Protein AF-A0A0B7MV41-F1 (afdb_monomer_lite)

Sequence (138 aa):
MLQPSTLSTLRAAVAHLHEHSKDSGRLYFQVVTPKETRGKRRITKPFTVHPHSEDFESCPVQCFKALRDHPALRLRPANSNLFVKSNNVSQPLSSSTVSSWLHLHFIPLCTNESRVSIRSLALDLGISPQANIVALGN

Foldseek 3Di:
DDDPVQLLQFFLLQWDWADDPPALTKIKGFTFDPPDDDPNHTDTDIDIQHFDPPDLPPTVSNVLVCQCPDPVNVPDDRCFRSDDPDPDRNDGDDPVVVVCCCVVPPVVVQDPDPPDDPVNSVVVVDPPPPPDPPPPDD

pLDDT: mean 70.5, std 14.28, range [25.47, 85.81]

Radius of gyration: 16.7 Å; chains: 1; bounding box: 47×44×37 Å

Organism: NCBI:txid35722

Secondary structure (DSSP, 8-state):
---HHHHTT-BGGGEEEE--TTS--EEEEEEEEEEEEETTEEEEEEEEEPPPSS-SSS-HHHHHHHHHH-HHHHTS-TTSBSSS--S-TTSPPPHHHHHHHIIIIIHHHH-S-TT--HHHHHHHTT--TTS-------

Structure (mmCIF, N/CA/C/O backbone):
data_AF-A0A0B7MV41-F1
#
_entry.id   AF-A0A0B7MV41-F1
#
loop_
_atom_site.group_PDB
_atom_site.id
_atom_site.type_symbol
_atom_site.label_atom_id
_atom_site.label_alt_id
_atom_site.label_comp_id
_atom_site.label_asym_id
_atom_site.label_entity_id
_atom_site.label_seq_id
_atom_site.pdbx_PDB_ins_code
_atom_site.Cartn_x
_atom_site.Cartn_y
_atom_site.Cartn_z
_atom_site.occupancy
_atom_site.B_iso_or_equiv
_atom_site.auth_seq_id
_atom_site.auth_comp_id
_atom_site.auth_asym_id
_atom_site.auth_atom_id
_atom_site.pdbx_PDB_model_num
ATOM 1 N N . MET A 1 1 ? -7.272 12.220 -2.799 1.00 58.78 1 MET A N 1
ATOM 2 C CA . MET A 1 1 ? -6.126 11.462 -2.239 1.00 58.78 1 MET A CA 1
ATOM 3 C C . MET A 1 1 ? -6.419 11.042 -0.803 1.00 58.78 1 MET A C 1
ATOM 5 O O . MET A 1 1 ? -7.024 11.822 -0.077 1.00 58.78 1 MET A O 1
ATOM 9 N N . LEU A 1 2 ? -5.999 9.838 -0.393 1.00 61.03 2 LEU A N 1
ATOM 10 C CA . LEU A 1 2 ? -6.038 9.400 1.012 1.00 61.03 2 LEU A CA 1
ATOM 11 C C . LEU A 1 2 ? -4.945 10.111 1.827 1.00 61.03 2 LEU A C 1
ATOM 13 O O . LEU A 1 2 ? -3.861 10.371 1.310 1.00 61.03 2 LEU A O 1
ATOM 17 N N . GLN A 1 3 ? -5.210 10.410 3.102 1.00 65.94 3 GLN A N 1
ATOM 18 C CA . GLN A 1 3 ? -4.191 10.988 3.983 1.00 65.94 3 GLN A CA 1
ATOM 19 C C . GLN A 1 3 ? -3.132 9.933 4.365 1.00 65.94 3 GLN A C 1
ATOM 21 O O . GLN A 1 3 ? -3.489 8.769 4.564 1.00 65.94 3 GLN A O 1
ATOM 26 N N . PRO A 1 4 ? -1.854 10.313 4.566 1.00 63.66 4 PRO A N 1
ATOM 27 C CA . PRO A 1 4 ? -0.801 9.378 4.980 1.00 63.66 4 PRO A CA 1
ATOM 28 C C . PRO A 1 4 ? -1.125 8.602 6.266 1.00 63.66 4 PRO A C 1
ATOM 30 O O . PRO A 1 4 ? -0.871 7.405 6.356 1.00 63.66 4 PRO A O 1
ATOM 33 N N . SER A 1 5 ? -1.772 9.259 7.234 1.00 64.31 5 SER A N 1
ATOM 34 C CA . SER A 1 5 ? -2.251 8.640 8.480 1.00 64.31 5 SER A CA 1
ATOM 35 C C . SER A 1 5 ? -3.319 7.567 8.261 1.00 64.31 5 SER A C 1
ATOM 37 O O . SER A 1 5 ? -3.525 6.714 9.115 1.00 64.31 5 SER A O 1
ATOM 39 N N . THR A 1 6 ? -4.021 7.618 7.131 1.00 68.75 6 THR A N 1
ATOM 40 C CA . THR A 1 6 ? -5.012 6.613 6.746 1.00 68.75 6 THR A CA 1
ATOM 41 C C . THR A 1 6 ? -4.330 5.418 6.086 1.00 68.75 6 THR A C 1
ATOM 43 O O . THR A 1 6 ? -4.667 4.277 6.399 1.00 68.75 6 THR A O 1
ATOM 46 N N . LEU A 1 7 ? -3.316 5.665 5.245 1.00 69.06 7 LEU A N 1
ATOM 47 C CA . LEU A 1 7 ? -2.537 4.615 4.579 1.00 69.06 7 LEU A CA 1
ATOM 48 C C . LEU A 1 7 ? -1.845 3.674 5.572 1.00 69.06 7 LEU A C 1
ATOM 50 O O . LEU A 1 7 ? -1.874 2.462 5.373 1.00 69.06 7 LEU A O 1
ATOM 54 N N . SER A 1 8 ? -1.292 4.204 6.670 1.00 66.12 8 SER A N 1
ATOM 55 C CA . SER A 1 8 ? -0.621 3.385 7.694 1.00 66.12 8 SER A CA 1
ATOM 56 C C . SER A 1 8 ? -1.558 2.424 8.434 1.00 66.12 8 SER A C 1
ATOM 58 O O . SER A 1 8 ? -1.092 1.477 9.062 1.00 66.12 8 SER A O 1
ATOM 60 N N . THR A 1 9 ? -2.871 2.645 8.348 1.00 67.62 9 THR A N 1
ATOM 61 C CA . THR A 1 9 ? -3.895 1.828 9.018 1.00 67.62 9 THR A CA 1
ATOM 62 C C . THR A 1 9 ? -4.595 0.836 8.093 1.00 67.62 9 THR A C 1
ATOM 64 O O . THR A 1 9 ? -5.451 0.074 8.549 1.00 67.62 9 THR A O 1
ATOM 67 N N . LEU A 1 10 ? -4.253 0.827 6.799 1.00 72.81 10 LEU A N 1
ATOM 68 C CA . LEU A 1 10 ? -4.841 -0.103 5.841 1.00 72.81 10 LEU A CA 1
ATOM 69 C C . LEU A 1 10 ? -4.354 -1.529 6.104 1.00 72.81 10 LEU A C 1
ATOM 71 O O . LEU A 1 10 ? -3.159 -1.833 6.076 1.00 72.81 10 LEU A O 1
ATOM 75 N N . ARG A 1 11 ? -5.319 -2.420 6.328 1.00 73.06 11 ARG A N 1
ATOM 76 C CA . ARG A 1 11 ? -5.091 -3.858 6.481 1.00 73.06 11 ARG A CA 1
ATOM 77 C C . ARG A 1 11 ? -5.169 -4.561 5.133 1.00 73.06 11 ARG A C 1
ATOM 79 O O . ARG A 1 11 ? -5.894 -4.121 4.245 1.00 73.06 11 ARG A O 1
ATOM 86 N N . ALA A 1 12 ? -4.482 -5.688 5.000 1.00 67.31 12 ALA A N 1
ATOM 87 C CA . ALA A 1 12 ? -4.547 -6.500 3.791 1.00 67.31 12 ALA A CA 1
ATOM 88 C C . ALA A 1 12 ? -5.989 -6.943 3.485 1.00 67.31 12 ALA A C 1
ATOM 90 O O . ALA A 1 12 ? -6.438 -6.836 2.350 1.00 67.31 12 ALA A O 1
ATOM 91 N N . ALA A 1 13 ? -6.755 -7.318 4.516 1.00 70.44 13 ALA A N 1
ATOM 92 C CA . ALA A 1 13 ? -8.151 -7.738 4.387 1.00 70.44 13 ALA A CA 1
ATOM 93 C C . ALA A 1 13 ? -9.109 -6.692 3.790 1.00 70.44 13 ALA A C 1
ATOM 95 O O . ALA A 1 13 ? -10.192 -7.074 3.361 1.00 70.44 13 ALA A O 1
ATOM 96 N N . VAL A 1 14 ? -8.759 -5.398 3.787 1.00 73.56 14 VAL A N 1
ATOM 97 C CA . VAL A 1 14 ? -9.633 -4.348 3.227 1.00 73.56 14 VAL A CA 1
ATOM 98 C C . VAL A 1 14 ? -9.297 -3.990 1.780 1.00 73.56 14 VAL A C 1
ATOM 100 O O . VAL A 1 14 ? -9.948 -3.115 1.208 1.00 73.56 14 VAL A O 1
ATOM 103 N N . ALA A 1 15 ? -8.276 -4.629 1.203 1.00 75.56 15 ALA A N 1
ATOM 104 C CA . ALA A 1 15 ? -7.886 -4.476 -0.188 1.00 75.56 15 ALA A CA 1
ATOM 105 C C . ALA A 1 15 ? -8.397 -5.670 -1.002 1.00 75.56 15 ALA A C 1
ATOM 107 O O . ALA A 1 15 ? -8.018 -6.816 -0.767 1.00 75.56 15 ALA A O 1
ATOM 108 N N . HIS A 1 16 ? -9.251 -5.390 -1.977 1.00 80.50 16 HIS A N 1
ATOM 109 C CA . HIS A 1 16 ? -9.857 -6.381 -2.851 1.00 80.50 16 HIS A CA 1
ATOM 110 C C . HIS A 1 16 ? -9.452 -6.087 -4.284 1.00 80.50 16 HIS A C 1
ATOM 112 O O . HIS A 1 16 ? -9.623 -4.971 -4.772 1.00 80.50 16 HIS A O 1
ATOM 118 N N . LEU A 1 17 ? -8.922 -7.090 -4.970 1.00 79.75 17 LEU A N 1
ATOM 119 C CA . LEU A 1 17 ? -8.643 -6.981 -6.389 1.00 79.75 17 LEU A CA 1
ATOM 120 C C . LEU A 1 17 ? -9.816 -7.576 -7.165 1.00 79.75 17 LEU A C 1
ATOM 122 O O . LEU A 1 17 ? -10.138 -8.750 -7.001 1.00 79.75 17 LEU A O 1
ATOM 126 N N . HIS A 1 18 ? -10.450 -6.764 -8.002 1.00 78.19 18 HIS A N 1
ATOM 127 C CA . HIS A 1 18 ? -11.439 -7.233 -8.964 1.00 78.19 18 HIS A CA 1
ATOM 128 C C . HIS A 1 18 ? -10.736 -7.459 -10.299 1.00 78.19 18 HIS A C 1
ATOM 130 O O . HIS A 1 18 ? -10.435 -6.508 -11.024 1.00 78.19 18 HIS A O 1
ATOM 136 N N . GLU A 1 19 ? -10.444 -8.720 -10.600 1.00 68.19 19 GLU A N 1
ATOM 137 C CA . GLU A 1 19 ? -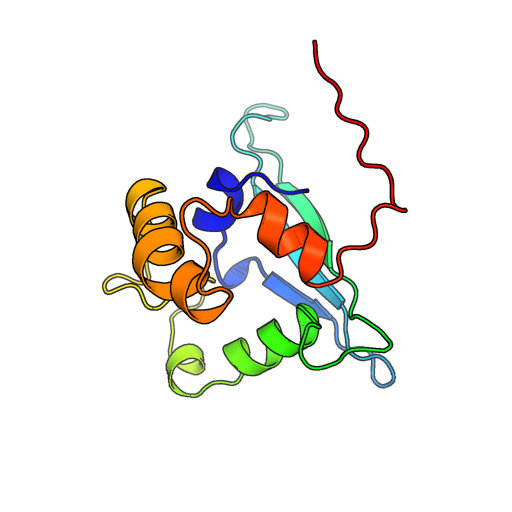9.910 -9.142 -11.892 1.00 68.19 19 GLU A CA 1
ATOM 138 C C . GLU A 1 19 ? -11.091 -9.402 -12.836 1.00 68.19 19 GLU A C 1
ATOM 140 O O . GLU A 1 19 ? -11.922 -10.273 -12.586 1.00 68.19 19 GLU A O 1
ATOM 145 N N . HIS A 1 20 ? -11.193 -8.622 -13.911 1.00 60.91 20 HIS A N 1
ATOM 146 C CA . HIS A 1 20 ? -12.054 -8.964 -15.040 1.00 60.91 20 HIS A CA 1
ATOM 147 C C . HIS A 1 20 ? -11.167 -9.636 -16.085 1.00 60.91 20 HIS A C 1
ATOM 149 O O . HIS A 1 20 ? -10.071 -9.151 -16.342 1.00 60.91 20 HIS A O 1
ATOM 155 N N . SER A 1 21 ? -11.628 -10.722 -16.706 1.00 50.25 21 SER A N 1
ATOM 156 C CA . SER A 1 21 ? -10.837 -11.616 -17.575 1.00 50.25 21 SER A CA 1
ATOM 157 C C . SER A 1 21 ? -10.144 -10.975 -18.795 1.00 50.25 21 SER A C 1
ATOM 159 O O . SER A 1 21 ? -9.458 -11.678 -19.531 1.00 50.25 21 SER A 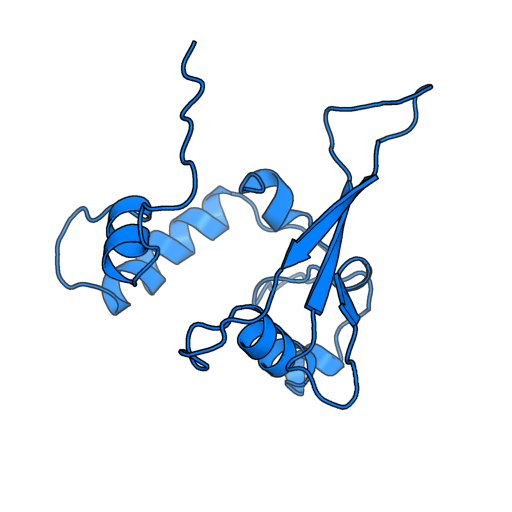O 1
ATOM 161 N N . LYS A 1 22 ? -10.302 -9.664 -19.023 1.00 52.72 22 LYS A N 1
ATOM 162 C CA . LYS A 1 22 ? -9.647 -8.896 -20.095 1.00 52.72 22 LYS A CA 1
ATOM 163 C C . LYS A 1 22 ? -8.991 -7.585 -19.644 1.00 52.72 22 LYS A C 1
ATOM 165 O O . LYS A 1 22 ? -8.331 -6.955 -20.458 1.00 52.72 22 LYS A O 1
ATOM 170 N N . ASP A 1 23 ? -9.143 -7.191 -18.381 1.00 58.84 23 ASP A N 1
ATOM 171 C CA . ASP A 1 23 ? -8.568 -5.955 -17.846 1.00 58.84 23 ASP A CA 1
ATOM 172 C C . ASP A 1 23 ? -7.485 -6.289 -16.823 1.00 58.84 23 ASP A C 1
ATOM 174 O O . ASP A 1 23 ? -7.587 -7.255 -16.066 1.00 58.84 23 ASP A O 1
ATOM 178 N N . SER A 1 24 ? -6.479 -5.423 -16.713 1.00 65.12 24 SER A N 1
ATOM 179 C CA . SER A 1 24 ? -5.420 -5.474 -15.695 1.00 65.12 24 SER A CA 1
ATOM 180 C C . SER A 1 24 ? -5.937 -5.407 -14.242 1.00 65.12 24 SER A C 1
ATOM 182 O O . SER A 1 24 ? -5.141 -5.482 -13.306 1.00 65.12 24 SER A O 1
ATOM 184 N N . GLY A 1 25 ? -7.256 -5.404 -14.034 1.00 79.06 25 GLY A N 1
ATOM 185 C CA . GLY A 1 25 ? -7.944 -5.475 -12.752 1.00 79.06 25 GLY A CA 1
ATOM 186 C C . GLY A 1 25 ? -8.032 -4.113 -12.077 1.00 79.06 25 GLY A C 1
ATOM 187 O O . GLY A 1 25 ? -7.252 -3.212 -12.365 1.00 79.06 25 GLY A O 1
ATOM 188 N N . ARG A 1 26 ? -8.996 -3.939 -11.172 1.00 84.62 26 ARG A N 1
ATOM 189 C CA . ARG A 1 26 ? -9.113 -2.729 -10.341 1.00 84.62 26 ARG A CA 1
ATOM 190 C C . ARG A 1 26 ? -8.864 -3.084 -8.889 1.00 84.62 26 ARG A C 1
ATOM 192 O O . ARG A 1 26 ? -9.351 -4.110 -8.413 1.00 84.62 26 ARG A O 1
ATOM 199 N N . LEU A 1 27 ? -8.129 -2.229 -8.188 1.00 85.38 27 LEU A N 1
ATOM 200 C CA . LEU A 1 27 ? -7.866 -2.405 -6.768 1.00 85.38 27 LEU A CA 1
ATOM 201 C C . LEU A 1 27 ? -8.843 -1.555 -5.960 1.00 85.38 27 LEU A C 1
ATOM 203 O O . LEU A 1 27 ? -8.920 -0.341 -6.130 1.00 85.38 27 LEU A O 1
ATOM 207 N N . TYR A 1 28 ? -9.597 -2.203 -5.087 1.00 85.31 28 TYR A N 1
ATOM 208 C CA . TYR A 1 28 ? -10.626 -1.589 -4.269 1.00 85.31 28 TYR A CA 1
ATOM 209 C C . TYR A 1 28 ? -10.230 -1.631 -2.799 1.00 85.31 28 TYR A C 1
ATOM 211 O O . TYR A 1 28 ? -9.883 -2.682 -2.269 1.00 85.31 28 TYR A O 1
ATOM 219 N N . PHE A 1 29 ? -10.324 -0.492 -2.126 1.00 82.62 29 PHE A N 1
ATOM 220 C CA . PHE A 1 29 ? -10.046 -0.353 -0.707 1.00 82.62 29 PHE A CA 1
ATOM 221 C C . PHE A 1 29 ? -11.305 0.042 0.049 1.00 82.62 29 PHE A C 1
ATOM 223 O O . PHE A 1 29 ? -11.970 1.018 -0.300 1.00 82.62 29 PHE A O 1
ATOM 230 N N . GLN A 1 30 ? -11.589 -0.665 1.139 1.00 81.75 30 GLN A N 1
ATOM 231 C CA . GLN A 1 30 ? -12.575 -0.243 2.128 1.00 81.75 30 GLN A CA 1
ATOM 232 C C . GLN A 1 30 ? -11.876 0.502 3.263 1.00 81.75 30 GLN A C 1
ATOM 234 O O . GLN A 1 30 ? -11.277 -0.092 4.159 1.00 81.75 30 GLN A O 1
ATOM 239 N N . VAL A 1 31 ? -11.931 1.831 3.220 1.00 78.00 31 VAL A N 1
ATOM 240 C CA . VAL A 1 31 ? -11.179 2.676 4.144 1.00 78.00 31 VAL A CA 1
ATOM 241 C C . VAL A 1 31 ? -12.093 3.194 5.241 1.00 78.00 31 VAL A C 1
ATOM 243 O O . VAL A 1 31 ? -13.051 3.921 4.984 1.00 78.00 31 VAL A O 1
ATOM 246 N N . VAL A 1 32 ? -11.784 2.857 6.490 1.00 75.88 32 VAL A N 1
ATOM 247 C CA . VAL A 1 32 ? -12.493 3.417 7.643 1.00 75.88 32 VAL A CA 1
ATOM 248 C C . VAL A 1 32 ? -12.031 4.856 7.845 1.00 75.88 32 VAL A C 1
ATOM 250 O O . VAL A 1 32 ? -10.870 5.092 8.169 1.00 75.88 32 VAL A O 1
ATOM 253 N N . THR A 1 33 ? -12.931 5.825 7.689 1.00 71.12 33 THR A N 1
ATOM 254 C CA . THR A 1 33 ? -12.629 7.237 7.945 1.00 71.12 33 THR A CA 1
ATOM 255 C C . THR A 1 33 ? -12.701 7.504 9.449 1.00 71.12 33 THR A C 1
ATOM 257 O O . THR A 1 33 ? -13.799 7.464 10.009 1.00 71.12 33 THR A O 1
ATOM 260 N N . PRO A 1 34 ? -11.578 7.789 10.139 1.00 63.78 34 PRO A N 1
ATOM 261 C CA . PRO A 1 34 ? -11.569 7.835 11.604 1.00 63.78 34 PRO A CA 1
ATOM 262 C C . PRO A 1 34 ? -12.424 8.962 12.188 1.00 63.78 34 PRO A C 1
ATOM 264 O O . PRO A 1 34 ? -12.951 8.822 13.288 1.00 63.78 34 PRO A O 1
ATOM 267 N N . LYS A 1 35 ? -12.540 10.078 11.459 1.00 69.50 35 LYS A N 1
ATOM 268 C CA . LYS A 1 35 ? -13.182 11.315 11.927 1.00 69.50 35 LYS A CA 1
ATOM 269 C C . LYS A 1 35 ? -14.652 11.446 11.537 1.00 69.50 35 LYS A C 1
ATOM 271 O O . LYS A 1 35 ? -15.321 12.345 12.028 1.00 69.50 35 LYS A O 1
ATOM 276 N N . GLU A 1 36 ? -15.164 10.567 10.682 1.00 70.25 36 GLU A N 1
ATOM 277 C CA . GLU A 1 36 ? -16.556 10.630 10.248 1.00 70.25 36 GLU A CA 1
ATOM 278 C C . GLU A 1 36 ? -17.354 9.483 10.859 1.00 70.25 36 GLU A C 1
ATOM 280 O O . GLU A 1 36 ? -16.991 8.305 10.750 1.00 70.25 36 GLU A O 1
ATOM 285 N N . THR A 1 37 ? -18.467 9.837 11.498 1.00 75.81 37 THR A N 1
ATOM 286 C CA . THR A 1 37 ? -19.399 8.869 12.068 1.00 75.81 37 THR A CA 1
ATOM 287 C C . THR A 1 37 ? -20.807 9.126 11.552 1.00 75.81 37 THR A C 1
ATOM 289 O O . THR A 1 37 ? -21.220 10.270 11.386 1.00 75.81 37 THR A O 1
ATOM 292 N N . ARG A 1 38 ? -21.561 8.055 11.301 1.00 76.88 38 ARG A N 1
ATOM 293 C CA . ARG A 1 38 ? -22.996 8.109 11.006 1.00 76.88 38 ARG A CA 1
ATOM 294 C C . ARG A 1 38 ? -23.705 7.248 12.038 1.00 76.88 38 ARG A C 1
ATOM 296 O O . ARG A 1 38 ? -23.436 6.054 12.131 1.00 76.88 38 ARG A O 1
ATOM 303 N N . GLY A 1 39 ? -24.549 7.860 12.867 1.00 80.88 39 GLY A N 1
ATOM 304 C CA . GLY A 1 39 ? -25.236 7.149 13.952 1.00 80.88 39 GLY A CA 1
ATOM 305 C C . GLY A 1 39 ? -24.273 6.440 14.916 1.00 80.88 39 GLY A C 1
ATOM 306 O O . GLY A 1 39 ? -24.464 5.265 15.211 1.00 80.88 39 GLY A O 1
ATOM 307 N N . LYS A 1 40 ? -23.205 7.126 15.359 1.00 81.38 40 LYS A N 1
ATOM 308 C CA . LYS A 1 40 ? -22.140 6.599 16.248 1.00 81.38 40 LYS A CA 1
ATOM 309 C C . LYS A 1 40 ? -21.287 5.456 15.669 1.00 81.38 40 LYS A C 1
ATOM 311 O O . LYS A 1 40 ? -20.414 4.941 16.361 1.00 81.38 40 LYS A O 1
ATOM 316 N N . ARG A 1 41 ? -21.483 5.068 14.406 1.00 78.12 41 ARG A N 1
ATOM 317 C CA . ARG A 1 41 ? -20.641 4.084 13.708 1.00 78.12 41 ARG A CA 1
ATOM 318 C C . ARG A 1 41 ? -19.642 4.796 12.808 1.00 78.12 41 ARG A C 1
ATOM 320 O O . ARG A 1 41 ? -19.997 5.785 12.169 1.00 78.12 41 ARG A O 1
ATOM 327 N N . ARG A 1 42 ? -18.406 4.294 12.744 1.00 78.69 42 ARG A N 1
ATOM 328 C CA . ARG A 1 42 ? -17.394 4.807 11.806 1.00 78.69 42 ARG A CA 1
ATOM 329 C C . ARG A 1 42 ? -17.857 4.569 10.372 1.00 78.69 42 ARG A C 1
ATOM 331 O O . ARG A 1 42 ? -18.353 3.488 10.057 1.00 78.69 42 ARG A O 1
ATOM 338 N N . ILE A 1 43 ? -17.688 5.570 9.517 1.00 80.00 43 ILE A N 1
ATOM 339 C CA . ILE A 1 43 ? -18.019 5.443 8.098 1.00 80.00 43 ILE A CA 1
ATOM 340 C C . ILE A 1 43 ? -16.890 4.687 7.390 1.00 80.00 43 ILE A C 1
ATOM 342 O O . ILE A 1 43 ? -15.709 4.940 7.624 1.00 80.00 43 ILE A O 1
ATOM 346 N N . THR A 1 44 ? -17.266 3.738 6.534 1.00 81.00 44 THR A N 1
ATOM 347 C CA . THR A 1 44 ? -16.342 3.090 5.600 1.00 81.00 44 THR A CA 1
ATOM 348 C C . THR A 1 44 ? -16.551 3.728 4.239 1.00 81.00 44 THR A C 1
ATOM 350 O O . THR A 1 44 ? -17.660 3.683 3.707 1.00 81.00 44 THR A O 1
ATOM 353 N N . LYS A 1 45 ? -15.507 4.350 3.693 1.00 80.56 45 LYS A N 1
ATOM 354 C CA . LYS A 1 45 ? -15.528 4.929 2.353 1.00 80.56 45 LYS A CA 1
ATOM 355 C C . LYS A 1 45 ? -14.779 4.023 1.385 1.00 80.56 45 LYS A C 1
ATOM 357 O O . LYS A 1 45 ? -13.643 3.635 1.672 1.00 80.56 45 LYS A O 1
ATOM 362 N N . PRO A 1 46 ? -15.389 3.694 0.242 1.00 82.56 46 PRO A N 1
ATOM 363 C CA . PRO A 1 46 ? -14.706 2.945 -0.787 1.00 82.56 46 PRO A CA 1
ATOM 364 C C . PRO A 1 46 ? -13.744 3.836 -1.573 1.00 82.56 46 PRO A C 1
ATOM 366 O O . PRO A 1 46 ? -14.048 4.992 -1.864 1.00 82.56 46 PRO A O 1
ATOM 369 N N . PHE A 1 47 ? -12.589 3.291 -1.936 1.00 82.69 47 PHE A N 1
ATOM 370 C CA . PHE A 1 47 ? -11.614 3.941 -2.805 1.00 82.69 47 PHE A CA 1
ATOM 371 C C . PHE A 1 47 ? -11.169 2.961 -3.890 1.00 82.69 47 PHE A C 1
ATOM 373 O O . PHE A 1 47 ? -10.846 1.818 -3.584 1.00 82.69 47 PHE A O 1
ATOM 380 N N . THR A 1 48 ? -11.164 3.395 -5.150 1.00 84.94 48 THR A N 1
ATOM 381 C CA . THR A 1 48 ? -10.779 2.550 -6.290 1.00 84.94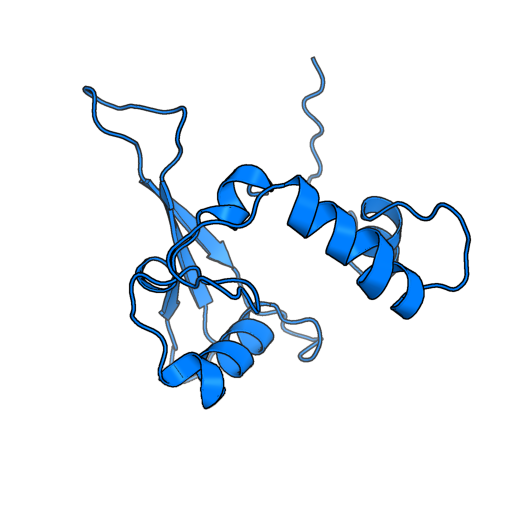 48 THR A CA 1
ATOM 382 C C . THR A 1 48 ? -9.516 3.098 -6.932 1.00 84.94 48 THR A C 1
ATOM 384 O O . THR A 1 48 ? -9.441 4.285 -7.240 1.00 84.94 48 THR A O 1
ATOM 387 N N . VAL A 1 49 ? -8.540 2.223 -7.146 1.00 85.81 49 VAL A N 1
ATOM 388 C CA . VAL A 1 49 ? -7.333 2.489 -7.922 1.00 85.81 49 VAL A CA 1
ATOM 389 C C . VAL A 1 49 ? -7.459 1.760 -9.249 1.00 85.81 49 VAL A C 1
ATOM 391 O O . VAL A 1 49 ? -7.634 0.537 -9.300 1.00 85.81 49 VAL A O 1
ATOM 394 N N . HIS A 1 50 ? -7.394 2.541 -10.319 1.00 84.38 50 HIS A N 1
ATOM 395 C CA . HIS A 1 50 ? -7.390 2.036 -11.680 1.00 84.38 50 HIS A CA 1
ATOM 396 C C . HIS A 1 50 ? -5.957 1.695 -12.097 1.00 84.38 50 HIS A C 1
ATOM 398 O O . HIS A 1 50 ? -5.021 2.373 -11.667 1.00 84.38 50 HIS A O 1
ATOM 404 N N . PRO A 1 51 ? -5.769 0.643 -12.902 1.00 85.38 51 PRO A N 1
ATOM 405 C CA . PRO A 1 51 ? -4.462 0.329 -13.443 1.00 85.38 51 PRO A CA 1
ATOM 406 C C . PRO A 1 51 ? -4.047 1.421 -14.434 1.00 85.38 51 PRO A C 1
ATOM 408 O O . PRO A 1 51 ? -4.884 1.951 -15.165 1.00 85.38 51 PRO A O 1
ATOM 411 N N . HIS A 1 52 ? -2.758 1.746 -14.465 1.00 83.19 52 HIS A N 1
ATOM 412 C CA . HIS A 1 52 ? -2.189 2.552 -15.541 1.00 83.19 52 HIS A CA 1
ATOM 413 C C . HIS A 1 52 ? -2.175 1.717 -16.830 1.00 83.19 52 HIS A C 1
ATOM 415 O O . HIS A 1 52 ? -1.900 0.514 -16.785 1.00 83.19 52 HIS A O 1
ATOM 421 N N . SER A 1 53 ? -2.517 2.340 -17.959 1.00 72.25 53 SER A N 1
ATOM 422 C CA . SER A 1 53 ? -2.622 1.682 -19.269 1.00 72.25 53 SER A CA 1
ATOM 423 C C . SER A 1 53 ? -1.291 1.576 -20.011 1.00 72.25 53 SER A C 1
ATOM 425 O O . SER A 1 53 ? -1.139 0.680 -20.833 1.00 72.25 53 SER A O 1
ATOM 427 N N . GLU A 1 54 ? -0.345 2.473 -19.728 1.00 77.06 54 GLU A N 1
ATOM 428 C CA . GLU A 1 54 ? 0.867 2.650 -20.544 1.00 77.06 54 GLU A CA 1
ATOM 429 C C . GLU A 1 54 ? 2.156 2.282 -19.806 1.00 77.06 54 GLU A C 1
ATOM 431 O O . GLU A 1 54 ? 3.074 1.741 -20.413 1.00 77.06 54 GLU A O 1
ATOM 436 N N . ASP A 1 55 ? 2.210 2.505 -18.492 1.00 78.12 55 ASP A N 1
ATOM 437 C CA . ASP A 1 55 ? 3.391 2.221 -17.682 1.00 78.12 55 ASP A CA 1
ATOM 438 C C . ASP A 1 55 ? 3.082 1.141 -16.643 1.00 78.12 55 ASP A C 1
ATOM 440 O O . ASP A 1 55 ? 2.417 1.373 -15.629 1.00 78.12 55 ASP A O 1
ATOM 444 N N . PHE A 1 56 ? 3.542 -0.073 -16.941 1.00 76.25 56 PHE A N 1
ATOM 445 C CA . PHE A 1 56 ? 3.354 -1.239 -16.089 1.00 76.25 56 PHE A CA 1
ATOM 446 C C . PHE A 1 56 ? 4.206 -1.172 -14.816 1.00 76.25 56 PHE A C 1
ATOM 448 O O . PHE A 1 56 ? 3.751 -1.633 -13.768 1.00 76.25 56 PHE A O 1
ATOM 455 N N . GLU A 1 57 ? 5.412 -0.603 -14.889 1.00 77.12 57 GLU A N 1
ATOM 456 C CA . GLU A 1 57 ? 6.359 -0.585 -13.769 1.00 77.12 57 GLU A CA 1
ATOM 457 C C . GLU A 1 57 ? 5.944 0.418 -12.691 1.00 77.12 57 GLU A C 1
ATOM 459 O O . GLU A 1 57 ? 6.101 0.139 -11.501 1.00 77.12 57 GLU A O 1
ATOM 464 N N . SER A 1 58 ? 5.322 1.535 -13.083 1.00 76.50 58 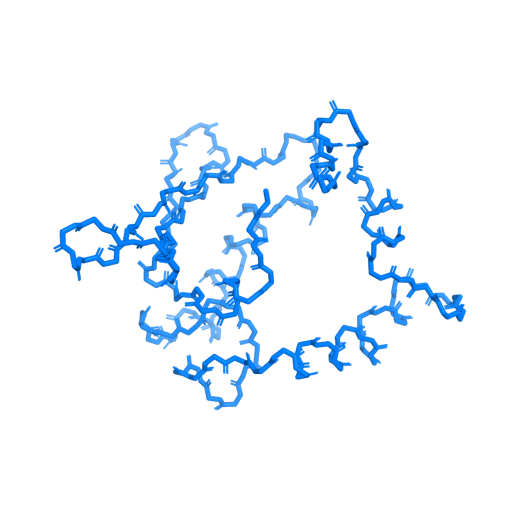SER A N 1
ATOM 465 C CA . SER A 1 58 ? 4.724 2.487 -12.137 1.00 76.50 58 SER A CA 1
ATOM 466 C C . SER A 1 58 ? 3.268 2.177 -11.773 1.00 76.50 58 SER A C 1
ATOM 468 O O . SER A 1 58 ? 2.675 2.881 -10.950 1.00 76.50 58 SER A O 1
ATOM 470 N N . CYS A 1 59 ? 2.657 1.140 -12.361 1.00 82.56 59 CYS A N 1
ATOM 471 C CA . CYS A 1 59 ? 1.242 0.844 -12.162 1.00 82.56 59 CYS A CA 1
ATOM 472 C C . CYS A 1 59 ? 0.968 0.333 -10.735 1.00 82.56 59 CYS A C 1
ATOM 474 O O . CYS A 1 59 ? 1.302 -0.811 -10.410 1.00 82.56 59 CYS A O 1
ATOM 476 N N . PRO A 1 60 ? 0.244 1.089 -9.885 1.00 81.31 60 PRO A N 1
ATOM 477 C CA . PRO A 1 60 ? 0.019 0.710 -8.490 1.00 81.31 60 PRO A CA 1
ATOM 478 C C . PRO A 1 60 ? -0.774 -0.597 -8.347 1.00 81.31 60 PRO A C 1
ATOM 480 O O . PRO A 1 60 ? -0.582 -1.334 -7.379 1.00 81.31 60 PRO A O 1
ATOM 483 N N . VAL A 1 61 ? -1.643 -0.920 -9.314 1.00 85.50 61 VAL A N 1
ATOM 484 C CA . VAL A 1 61 ? -2.379 -2.196 -9.343 1.00 85.50 61 VAL A CA 1
ATOM 485 C C . VAL A 1 61 ? -1.433 -3.369 -9.607 1.00 85.50 61 VAL A C 1
ATOM 487 O O . VAL A 1 61 ? -1.566 -4.413 -8.969 1.00 85.50 61 VAL A O 1
ATOM 490 N N . GLN A 1 62 ? -0.460 -3.206 -10.505 1.00 84.75 62 GLN A N 1
ATOM 491 C CA . GLN A 1 62 ? 0.518 -4.254 -10.806 1.00 84.75 62 GLN A CA 1
ATOM 492 C C . GLN A 1 62 ? 1.528 -4.408 -9.671 1.00 84.75 62 GLN A C 1
ATOM 494 O O . GLN A 1 62 ? 1.781 -5.533 -9.241 1.00 84.75 62 GLN A O 1
ATOM 499 N N . CYS A 1 63 ? 2.003 -3.301 -9.086 1.00 83.44 63 CYS A N 1
ATOM 500 C CA . CYS A 1 63 ? 2.815 -3.342 -7.868 1.00 83.44 63 CYS A CA 1
ATOM 501 C C . CYS A 1 63 ? 2.090 -4.095 -6.744 1.00 83.44 63 CYS A C 1
ATOM 503 O O . CYS A 1 63 ? 2.685 -4.930 -6.064 1.00 83.44 63 CYS A O 1
ATOM 505 N N . PHE A 1 64 ? 0.788 -3.846 -6.563 1.00 83.25 64 PHE A N 1
ATOM 506 C CA . PHE A 1 64 ? -0.010 -4.565 -5.574 1.00 83.25 64 PHE A CA 1
ATOM 507 C C . PHE A 1 64 ? -0.100 -6.064 -5.876 1.00 83.25 64 PHE A C 1
ATOM 509 O O . PHE A 1 64 ? 0.070 -6.863 -4.958 1.00 83.25 64 PHE A O 1
ATOM 516 N N . LYS A 1 65 ? -0.343 -6.468 -7.131 1.00 84.38 65 LYS A N 1
ATOM 517 C CA . LYS A 1 65 ? -0.363 -7.891 -7.517 1.00 84.38 65 LYS A CA 1
ATOM 518 C C . LYS A 1 65 ? 0.971 -8.570 -7.223 1.00 84.38 65 LYS A C 1
ATOM 520 O O . LYS A 1 65 ? 0.986 -9.606 -6.568 1.00 84.38 65 LYS A O 1
ATOM 525 N N . ALA A 1 66 ? 2.080 -7.944 -7.616 1.00 83.00 66 ALA A N 1
ATOM 526 C CA . ALA A 1 66 ? 3.418 -8.457 -7.343 1.00 83.00 66 ALA A CA 1
ATOM 527 C C . ALA A 1 66 ? 3.666 -8.625 -5.833 1.00 83.00 66 ALA A C 1
ATOM 529 O O . ALA A 1 66 ? 4.176 -9.658 -5.403 1.00 83.00 66 ALA A O 1
ATOM 530 N N . LEU A 1 67 ? 3.246 -7.654 -5.012 1.00 80.12 67 LEU A N 1
ATOM 531 C CA . LEU A 1 67 ? 3.326 -7.756 -3.553 1.00 80.12 67 LEU A CA 1
ATOM 532 C C . LEU A 1 67 ? 2.420 -8.864 -2.994 1.00 80.12 67 LEU A C 1
ATOM 534 O O . LEU A 1 67 ? 2.869 -9.650 -2.165 1.00 80.12 67 LEU A O 1
ATOM 538 N N . ARG A 1 68 ? 1.165 -8.962 -3.443 1.00 78.50 68 ARG A N 1
ATOM 539 C CA . ARG A 1 68 ? 0.215 -10.010 -3.027 1.00 78.50 68 ARG A CA 1
ATOM 540 C C . ARG A 1 68 ? 0.768 -11.404 -3.316 1.00 78.50 68 ARG A C 1
ATOM 542 O O . ARG A 1 68 ? 0.676 -12.285 -2.466 1.00 78.50 68 ARG A O 1
ATOM 549 N N . ASP A 1 69 ? 1.335 -11.587 -4.504 1.00 81.81 69 ASP A N 1
ATOM 550 C CA . ASP A 1 69 ? 1.788 -12.886 -4.998 1.00 81.81 69 ASP A CA 1
ATOM 551 C C . ASP A 1 69 ? 3.197 -13.247 -4.494 1.00 81.81 69 ASP A C 1
ATOM 553 O 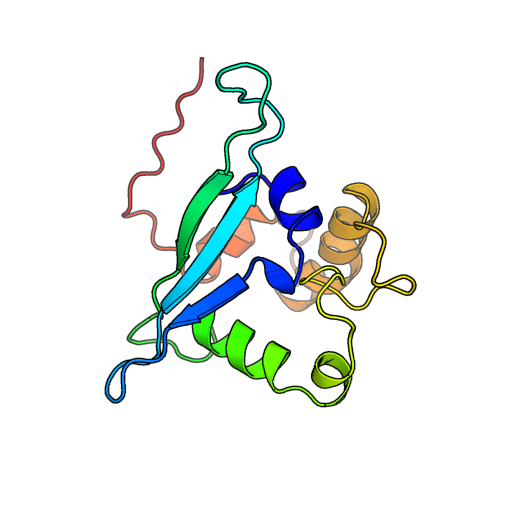O . ASP A 1 69 ? 3.619 -14.402 -4.594 1.00 81.81 69 ASP A O 1
ATOM 557 N N . HIS A 1 70 ? 3.900 -12.296 -3.867 1.00 81.50 70 HIS A N 1
ATOM 558 C CA . HIS A 1 70 ? 5.221 -12.514 -3.292 1.00 81.50 70 HIS A CA 1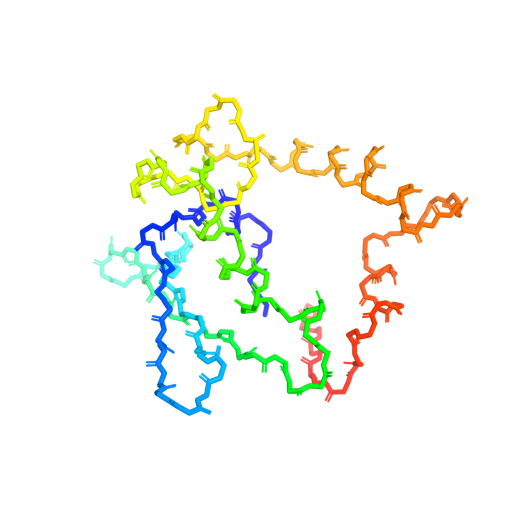
ATOM 559 C C . HIS A 1 70 ? 5.177 -13.582 -2.175 1.00 81.50 70 HIS A C 1
ATOM 561 O O . HIS A 1 70 ? 4.426 -13.425 -1.204 1.00 81.50 70 HIS A O 1
ATOM 567 N N . PRO A 1 71 ? 6.022 -14.633 -2.212 1.00 79.50 71 PRO A N 1
ATOM 568 C CA . PRO A 1 71 ? 5.965 -15.753 -1.264 1.00 79.50 71 PRO A CA 1
ATOM 569 C C . PRO A 1 71 ? 6.020 -15.333 0.213 1.00 79.50 71 PRO A C 1
ATOM 571 O O . PRO A 1 71 ? 5.246 -15.821 1.034 1.00 79.50 71 PRO A O 1
ATOM 574 N N . ALA A 1 72 ? 6.876 -14.361 0.547 1.00 75.81 72 ALA A N 1
ATOM 575 C CA . ALA A 1 72 ? 7.003 -13.846 1.915 1.00 75.81 72 ALA A CA 1
ATOM 576 C C . ALA A 1 72 ? 5.772 -13.059 2.411 1.00 75.81 72 ALA A C 1
ATOM 578 O O . ALA A 1 72 ? 5.630 -12.827 3.612 1.00 75.81 72 ALA A O 1
ATOM 579 N N . LEU A 1 73 ? 4.902 -12.611 1.501 1.00 74.12 73 LEU A N 1
ATOM 580 C CA . LEU A 1 73 ? 3.689 -11.858 1.822 1.00 74.12 73 LEU A CA 1
ATOM 581 C C . LEU A 1 73 ? 2.438 -12.742 1.768 1.00 74.12 73 LEU A C 1
ATOM 583 O O . LEU A 1 73 ? 1.545 -12.541 2.585 1.00 74.12 73 LEU A O 1
ATOM 587 N N . ARG A 1 74 ? 2.412 -13.779 0.918 1.00 72.81 74 ARG A N 1
ATOM 588 C CA . ARG A 1 74 ? 1.324 -14.778 0.869 1.00 72.81 74 ARG A CA 1
ATOM 589 C C . ARG A 1 74 ? 1.097 -15.500 2.196 1.00 72.81 74 ARG A C 1
ATOM 591 O O . ARG A 1 74 ? -0.029 -15.874 2.497 1.00 72.81 74 ARG A O 1
ATOM 598 N N . LEU A 1 75 ? 2.154 -15.687 2.988 1.00 75.88 75 LEU A N 1
ATOM 599 C CA . LEU A 1 75 ? 2.076 -16.329 4.305 1.00 75.88 75 LEU A CA 1
ATOM 600 C C . LEU A 1 75 ? 1.565 -15.393 5.412 1.00 75.88 75 LEU A C 1
ATOM 602 O O . LEU A 1 75 ? 1.379 -15.835 6.547 1.00 75.88 75 LEU A O 1
ATOM 606 N N . ARG A 1 76 ? 1.363 -14.097 5.134 1.00 74.31 76 ARG A N 1
ATOM 607 C CA . ARG A 1 76 ? 0.918 -13.158 6.166 1.00 74.31 76 ARG A CA 1
ATOM 608 C C . ARG A 1 76 ? -0.563 -13.366 6.509 1.00 74.31 76 ARG A C 1
ATOM 610 O O . ARG A 1 76 ? -1.386 -13.548 5.614 1.00 74.31 76 ARG A O 1
ATOM 617 N N . PRO A 1 77 ? -0.938 -13.241 7.795 1.00 76.56 77 PRO A N 1
ATOM 618 C CA . PRO A 1 77 ? -2.337 -13.227 8.211 1.00 76.56 77 PRO A CA 1
ATOM 619 C C . PRO A 1 77 ? -3.145 -12.126 7.507 1.00 76.56 77 PRO A C 1
ATOM 621 O O . PRO A 1 77 ? -2.651 -11.012 7.326 1.00 76.56 77 PRO A O 1
ATOM 624 N N . ALA A 1 78 ? -4.414 -12.386 7.175 1.00 72.94 78 ALA A N 1
ATOM 625 C CA . ALA A 1 78 ? -5.274 -11.422 6.469 1.00 72.94 78 ALA A CA 1
ATOM 626 C C . ALA A 1 78 ? -5.474 -10.096 7.237 1.00 72.94 78 ALA A C 1
ATOM 628 O O . ALA A 1 78 ? -5.685 -9.038 6.645 1.00 72.94 78 ALA A O 1
ATOM 629 N N . ASN A 1 79 ? -5.378 -10.131 8.568 1.00 73.94 79 ASN A N 1
ATOM 630 C CA . ASN A 1 79 ? -5.469 -8.954 9.434 1.00 73.94 79 ASN A CA 1
ATOM 631 C C . ASN A 1 79 ? -4.152 -8.166 9.565 1.00 73.94 79 ASN A C 1
ATOM 633 O O . ASN A 1 79 ? -4.123 -7.184 10.309 1.00 73.94 79 ASN A O 1
ATOM 637 N N . SER A 1 80 ? -3.086 -8.573 8.870 1.00 76.25 80 SER A N 1
ATOM 638 C CA . SER A 1 80 ? -1.830 -7.826 8.833 1.00 76.25 80 SER A CA 1
ATOM 639 C C . SER A 1 80 ? -1.971 -6.505 8.077 1.00 76.25 80 SER A C 1
ATOM 641 O O . SER A 1 80 ? -2.866 -6.316 7.248 1.00 76.25 80 SER A O 1
ATOM 643 N N . ASN A 1 81 ? -1.078 -5.566 8.375 1.00 74.44 81 ASN A N 1
ATOM 644 C CA . ASN A 1 81 ? -0.995 -4.311 7.645 1.00 74.44 81 ASN A CA 1
ATOM 645 C C . ASN A 1 81 ? -0.493 -4.555 6.225 1.00 74.44 81 ASN A C 1
ATOM 647 O O . ASN A 1 81 ? 0.430 -5.342 5.994 1.00 74.44 81 ASN A O 1
ATOM 651 N N . LEU A 1 82 ? -1.132 -3.867 5.281 1.00 69.00 82 LEU A N 1
ATOM 652 C CA . LEU A 1 82 ? -0.932 -4.100 3.858 1.00 69.00 82 LEU A CA 1
ATOM 653 C C . LEU A 1 82 ? 0.451 -3.646 3.382 1.00 69.00 82 LEU A C 1
ATOM 655 O O . LEU A 1 82 ? 1.058 -4.278 2.522 1.00 69.00 82 LEU A O 1
ATOM 659 N N . PHE A 1 83 ? 0.955 -2.554 3.952 1.00 63.41 83 PHE A N 1
ATOM 660 C CA . PHE A 1 83 ? 2.198 -1.940 3.521 1.00 63.41 83 PHE A CA 1
ATOM 661 C C . PHE A 1 83 ? 3.318 -2.212 4.531 1.00 63.41 83 PHE A C 1
ATOM 663 O O . PHE A 1 83 ? 3.153 -2.011 5.733 1.00 63.41 83 PHE A O 1
ATOM 670 N N . VAL A 1 84 ? 4.487 -2.568 3.990 1.00 61.41 84 VAL A N 1
ATOM 671 C CA . VAL A 1 84 ? 5.819 -2.545 4.622 1.00 61.41 84 VAL A CA 1
ATOM 672 C C . VAL A 1 84 ? 6.309 -3.846 5.290 1.00 61.41 84 VAL A C 1
ATOM 674 O O . VAL A 1 84 ? 5.585 -4.654 5.886 1.00 61.41 84 VAL A O 1
ATOM 677 N N . LYS A 1 85 ? 7.627 -4.043 5.156 1.00 60.00 85 LYS A N 1
ATOM 678 C CA . LYS A 1 85 ? 8.497 -4.920 5.946 1.00 60.00 85 LYS A CA 1
ATOM 679 C C . LYS A 1 85 ? 8.557 -4.395 7.390 1.00 60.00 85 LYS A C 1
ATOM 681 O O . LYS A 1 85 ? 9.493 -3.703 7.767 1.00 60.00 85 LYS A O 1
ATOM 686 N N . SER A 1 86 ? 7.507 -4.654 8.165 1.00 67.25 86 SER A N 1
ATOM 687 C CA . SER A 1 86 ? 7.468 -4.375 9.604 1.00 67.25 86 SER A CA 1
ATOM 688 C C . SER A 1 86 ? 7.897 -5.614 10.386 1.00 67.25 86 SER A C 1
ATOM 690 O O . SER A 1 86 ? 7.499 -6.726 10.036 1.00 67.25 86 SER A O 1
ATOM 692 N N . ASN A 1 87 ? 8.642 -5.416 11.476 1.00 71.31 87 ASN A N 1
ATOM 693 C CA . ASN A 1 87 ? 8.950 -6.478 12.440 1.00 71.31 87 ASN A CA 1
ATOM 694 C C . ASN A 1 87 ? 7.680 -6.989 13.142 1.00 71.31 87 ASN A C 1
ATOM 696 O O . ASN A 1 87 ? 7.631 -8.137 13.572 1.00 71.31 87 ASN A O 1
ATOM 700 N N . ASN A 1 88 ? 6.637 -6.153 13.225 1.00 76.00 88 ASN A N 1
ATOM 701 C CA . ASN A 1 88 ? 5.323 -6.533 13.726 1.00 76.00 88 ASN A CA 1
ATOM 702 C C . ASN A 1 88 ? 4.247 -6.217 12.681 1.00 76.00 88 ASN A C 1
ATOM 704 O O . ASN A 1 88 ? 3.842 -5.069 12.494 1.00 76.00 88 ASN A O 1
ATOM 708 N N . VAL A 1 89 ? 3.762 -7.257 12.007 1.00 74.94 89 VAL A N 1
ATOM 709 C CA . VAL A 1 89 ? 2.782 -7.139 10.918 1.00 74.94 89 VAL A CA 1
ATOM 710 C C . VAL A 1 89 ? 1.375 -6.764 11.390 1.00 74.94 89 VAL A C 1
ATOM 712 O O . VAL A 1 89 ? 0.553 -6.372 10.568 1.00 74.94 89 VAL A O 1
ATOM 715 N N . SER A 1 90 ? 1.087 -6.865 12.690 1.00 77.31 90 SER A N 1
ATOM 716 C CA . SER A 1 90 ? -0.221 -6.515 13.262 1.00 77.31 90 SER A CA 1
ATOM 717 C C . SER A 1 90 ? -0.317 -5.053 13.709 1.00 77.31 90 SER A C 1
ATOM 719 O O . SER A 1 90 ? -1.419 -4.530 13.885 1.00 77.31 90 SER A O 1
ATOM 721 N N . GLN A 1 91 ? 0.821 -4.368 13.852 1.00 76.50 91 GLN A N 1
ATOM 722 C CA . GLN A 1 91 ? 0.878 -2.999 14.352 1.00 76.50 91 GLN A CA 1
ATOM 723 C C . GLN A 1 91 ? 1.128 -1.994 13.217 1.00 76.50 91 GLN A C 1
ATOM 725 O O . GLN A 1 91 ? 2.056 -2.192 12.427 1.00 76.50 91 GLN A O 1
ATOM 730 N N . PRO A 1 92 ? 0.309 -0.929 13.104 1.00 74.06 92 PRO A N 1
ATOM 731 C CA . PRO A 1 92 ? 0.562 0.165 12.173 1.00 74.06 92 PRO A CA 1
ATOM 732 C C . PRO A 1 92 ? 1.941 0.778 12.403 1.00 74.06 92 PRO A C 1
ATOM 734 O O . PRO A 1 92 ? 2.359 0.961 13.549 1.00 74.06 92 PRO A O 1
ATOM 737 N N . LEU A 1 93 ? 2.629 1.148 11.325 1.00 76.19 93 LEU A N 1
ATOM 738 C CA . LEU A 1 93 ? 3.857 1.926 11.448 1.00 76.19 93 LEU A CA 1
ATOM 739 C C . LEU A 1 93 ? 3.537 3.343 11.917 1.00 76.19 93 LEU A C 1
ATOM 741 O O . LEU A 1 93 ? 2.546 3.950 11.496 1.00 76.19 93 LEU A O 1
ATOM 745 N N . SER A 1 94 ? 4.403 3.885 12.769 1.00 79.31 94 SER A N 1
ATOM 746 C CA . SER A 1 94 ? 4.320 5.291 13.136 1.00 79.31 94 SER A CA 1
ATOM 747 C C . SER A 1 94 ? 4.666 6.168 11.930 1.00 79.31 94 SER A C 1
ATOM 749 O O . SER A 1 94 ? 5.471 5.802 11.066 1.00 79.31 94 SER A O 1
ATOM 751 N N . SER A 1 95 ? 4.094 7.372 11.890 1.00 78.19 95 SER A N 1
ATOM 752 C CA . SER A 1 95 ? 4.428 8.358 10.858 1.00 78.19 95 SER A CA 1
ATOM 753 C C . SER A 1 95 ? 5.918 8.709 10.856 1.00 78.19 95 SER A C 1
ATOM 755 O O . SER A 1 95 ? 6.473 8.968 9.792 1.00 78.19 95 SER A O 1
ATOM 757 N N . SER A 1 96 ? 6.578 8.688 12.022 1.00 80.88 96 SER A N 1
ATOM 758 C CA . SER A 1 96 ? 8.019 8.933 12.124 1.00 80.88 96 SER A CA 1
ATOM 759 C C . SER A 1 96 ? 8.829 7.830 11.451 1.00 80.88 96 SER A C 1
ATOM 761 O O . SER A 1 96 ? 9.721 8.149 10.679 1.00 80.88 96 SER A O 1
ATOM 763 N N . THR A 1 97 ? 8.480 6.553 11.641 1.00 82.06 97 THR A N 1
ATOM 764 C CA . THR A 1 97 ? 9.165 5.436 10.971 1.00 82.06 97 THR A CA 1
ATOM 765 C C . THR A 1 97 ? 9.012 5.505 9.454 1.00 82.06 97 THR A C 1
ATOM 767 O O . THR A 1 97 ? 9.997 5.341 8.738 1.00 82.06 97 THR A O 1
ATOM 770 N N . VAL A 1 98 ? 7.803 5.787 8.956 1.00 78.69 98 VAL A N 1
ATOM 771 C CA . VAL A 1 98 ? 7.564 5.947 7.511 1.00 78.69 98 VAL A CA 1
ATOM 772 C C . VAL A 1 98 ? 8.368 7.126 6.958 1.00 78.69 98 VAL A C 1
ATOM 774 O O . VAL A 1 98 ? 9.024 6.990 5.929 1.00 78.69 98 VAL A O 1
ATOM 777 N N . SER A 1 99 ? 8.362 8.261 7.662 1.00 79.38 99 SER A N 1
ATOM 778 C CA . SER A 1 99 ? 9.122 9.452 7.276 1.00 79.38 99 SER A CA 1
ATOM 779 C C . SER A 1 99 ? 10.628 9.180 7.237 1.00 79.38 99 SER A C 1
ATOM 781 O O . SER A 1 99 ? 11.272 9.429 6.220 1.00 79.38 99 SER A O 1
ATOM 783 N N . SER A 1 100 ? 11.190 8.592 8.299 1.00 82.62 100 SER A N 1
ATOM 784 C CA . SER A 1 100 ? 12.610 8.240 8.363 1.00 82.62 100 SER A CA 1
ATOM 785 C C . SER A 1 100 ? 13.005 7.274 7.254 1.00 82.62 100 SER A C 1
ATOM 787 O O . SER A 1 100 ? 14.035 7.480 6.625 1.00 82.62 100 SER A O 1
ATOM 789 N N . TRP A 1 101 ? 12.187 6.258 6.964 1.00 83.12 101 TRP A N 1
ATOM 790 C CA . TRP A 1 101 ? 12.479 5.333 5.872 1.00 83.12 101 TRP A CA 1
ATOM 791 C C . TRP A 1 101 ? 12.496 6.039 4.512 1.00 83.12 101 TRP A C 1
ATOM 793 O O . TRP A 1 101 ? 13.435 5.855 3.740 1.00 83.12 101 TRP A O 1
ATOM 803 N N . LEU A 1 102 ? 11.508 6.900 4.242 1.00 80.88 102 LEU A N 1
ATOM 804 C CA . LEU A 1 102 ? 11.465 7.667 2.998 1.00 80.88 102 LEU A CA 1
ATOM 805 C C . LEU A 1 102 ? 12.700 8.563 2.855 1.00 80.88 102 LEU A C 1
ATOM 807 O O . LEU A 1 102 ? 13.364 8.527 1.824 1.00 80.88 102 LEU A O 1
ATOM 811 N N . HIS A 1 103 ? 13.048 9.318 3.896 1.00 81.94 103 HIS A N 1
ATOM 812 C CA . HIS A 1 103 ? 14.160 10.265 3.843 1.00 81.94 103 HIS A CA 1
ATOM 813 C C . HIS A 1 103 ? 15.547 9.611 3.839 1.00 81.94 103 HIS A C 1
ATOM 815 O O . HIS A 1 103 ? 16.441 10.123 3.174 1.00 81.94 103 HIS A O 1
ATOM 821 N N . LEU A 1 104 ? 15.742 8.508 4.567 1.00 83.44 104 LEU A N 1
ATOM 822 C CA . LEU A 1 104 ? 17.056 7.870 4.706 1.00 83.44 104 LEU A CA 1
ATOM 823 C C . LEU A 1 104 ? 17.335 6.820 3.632 1.00 83.44 104 LEU A C 1
ATOM 825 O O . LEU A 1 104 ? 18.497 6.577 3.321 1.00 83.44 104 LEU A O 1
ATOM 829 N N . HIS A 1 105 ? 16.297 6.176 3.094 1.00 81.06 105 HIS A N 1
ATOM 830 C CA . HIS A 1 105 ? 16.472 5.036 2.195 1.00 81.06 105 HIS A CA 1
ATOM 831 C C . HIS A 1 105 ? 15.853 5.229 0.821 1.00 81.06 105 HIS A C 1
ATOM 833 O O . HIS A 1 105 ? 16.409 4.712 -0.134 1.00 81.06 105 HIS A O 1
ATOM 839 N N . PHE A 1 106 ? 14.725 5.929 0.693 1.00 80.62 106 PHE A N 1
ATOM 840 C CA . PHE A 1 106 ? 14.047 6.039 -0.601 1.00 80.62 106 PHE A CA 1
ATOM 841 C C . PHE A 1 106 ? 14.524 7.246 -1.412 1.00 80.62 106 PHE A C 1
ATOM 843 O O . PHE A 1 106 ? 14.987 7.083 -2.533 1.00 80.62 106 PHE A O 1
ATOM 850 N N . ILE A 1 107 ? 14.471 8.450 -0.835 1.00 79.94 107 ILE A N 1
ATOM 851 C CA . ILE A 1 107 ? 14.864 9.691 -1.522 1.00 79.94 107 ILE A CA 1
ATOM 852 C C . ILE A 1 107 ? 16.297 9.617 -2.079 1.00 79.94 107 ILE A C 1
ATOM 854 O O . ILE A 1 107 ? 16.458 9.943 -3.253 1.00 79.94 107 ILE A O 1
ATOM 858 N N . PRO A 1 108 ? 17.310 9.127 -1.331 1.00 82.38 108 PRO A N 1
ATOM 859 C CA . PRO A 1 108 ? 18.672 9.024 -1.860 1.00 82.38 108 PRO A CA 1
ATOM 860 C C . PRO A 1 108 ? 18.824 8.052 -3.039 1.00 82.38 108 PRO A C 1
ATOM 862 O O . PRO A 1 108 ? 19.803 8.138 -3.768 1.00 82.38 108 PRO A O 1
ATOM 865 N N . LEU A 1 109 ? 17.887 7.112 -3.230 1.00 79.00 109 LEU A N 1
ATOM 866 C CA . LEU A 1 109 ? 17.885 6.215 -4.394 1.00 79.00 109 LEU A CA 1
ATOM 867 C C . LEU A 1 109 ? 17.272 6.878 -5.629 1.00 79.00 109 LEU A C 1
ATOM 869 O O . LEU A 1 109 ? 17.583 6.488 -6.750 1.00 79.00 109 LEU A O 1
ATOM 873 N N . CYS A 1 110 ? 16.382 7.850 -5.430 1.00 73.62 110 CYS A N 1
ATOM 874 C CA . CYS A 1 110 ? 15.695 8.542 -6.515 1.00 73.62 110 CYS A CA 1
ATOM 875 C C . CYS A 1 110 ? 16.467 9.764 -7.018 1.00 73.62 110 CYS A C 1
ATOM 877 O O . CYS A 1 110 ? 16.272 10.180 -8.155 1.00 73.62 110 CYS A O 1
ATOM 879 N N . THR A 1 111 ? 17.301 10.375 -6.175 1.00 76.25 111 THR A N 1
ATOM 880 C CA . THR A 1 111 ? 18.029 11.598 -6.518 1.00 76.25 111 THR A CA 1
ATOM 881 C C . THR A 1 111 ? 19.291 11.760 -5.674 1.00 76.25 111 THR A C 1
ATOM 883 O O . THR A 1 111 ? 19.327 11.385 -4.503 1.00 76.25 111 THR A O 1
ATOM 886 N N . ASN A 1 112 ? 20.313 12.375 -6.271 1.00 75.56 112 ASN A N 1
ATOM 887 C CA . ASN A 1 112 ? 21.543 12.783 -5.586 1.00 75.56 112 ASN A CA 1
ATOM 888 C C . ASN A 1 112 ? 21.448 14.208 -5.010 1.00 75.56 112 ASN A C 1
ATOM 890 O O . ASN A 1 112 ? 22.398 14.700 -4.400 1.00 75.56 112 ASN A O 1
ATOM 894 N N . GLU A 1 113 ? 20.327 14.899 -5.221 1.00 73.25 113 GLU A N 1
ATOM 895 C CA . GLU A 1 113 ? 20.138 16.269 -4.763 1.00 73.25 113 GLU A CA 1
ATOM 896 C C . GLU A 1 113 ? 19.841 16.336 -3.259 1.00 73.25 113 GLU A C 1
ATOM 898 O O . GLU A 1 113 ? 19.041 15.583 -2.696 1.00 73.25 113 GLU A O 1
ATOM 903 N N . SER A 1 114 ? 20.465 17.300 -2.583 1.00 65.12 114 SER A N 1
ATOM 904 C CA . SER A 1 114 ? 20.180 17.563 -1.175 1.00 65.12 114 SER A CA 1
ATOM 905 C C . SER A 1 114 ? 18.862 18.332 -1.023 1.00 65.12 114 SER A C 1
ATOM 907 O O . SER A 1 114 ? 18.625 19.293 -1.750 1.00 65.12 114 SER A O 1
ATOM 909 N N . ARG A 1 115 ? 18.055 17.983 -0.010 1.00 66.00 115 ARG A N 1
ATOM 910 C CA . ARG A 1 115 ? 16.798 18.671 0.371 1.00 66.00 115 ARG A CA 1
ATOM 911 C C . ARG A 1 115 ? 15.625 18.513 -0.604 1.00 66.00 115 ARG A C 1
ATOM 913 O O . ARG A 1 115 ? 14.706 19.331 -0.585 1.00 66.00 115 ARG A O 1
ATOM 920 N N . VAL A 1 116 ? 15.595 17.443 -1.391 1.00 64.88 116 VAL A N 1
ATOM 921 C CA . VAL A 1 116 ? 14.423 17.146 -2.220 1.00 64.88 116 VAL A CA 1
ATOM 922 C C . VAL A 1 116 ? 13.249 16.721 -1.341 1.00 64.88 116 VAL A C 1
ATOM 924 O O . VAL A 1 116 ? 13.367 15.866 -0.459 1.00 64.88 116 VAL A O 1
ATOM 927 N N . SER A 1 117 ? 12.095 17.350 -1.563 1.00 67.25 117 SER A N 1
ATOM 928 C CA . SER A 1 117 ? 10.859 16.973 -0.885 1.00 67.25 117 SER A CA 1
ATOM 929 C C . SER A 1 117 ? 10.209 15.781 -1.592 1.00 67.25 117 SER A C 1
ATOM 931 O O . SER A 1 117 ? 10.265 15.672 -2.815 1.00 67.25 117 SER A O 1
ATOM 933 N N . ILE A 1 118 ? 9.504 14.924 -0.847 1.00 65.25 118 ILE A N 1
ATOM 934 C CA . ILE A 1 118 ? 8.729 13.809 -1.429 1.00 65.25 118 ILE A CA 1
ATOM 935 C C . ILE A 1 118 ? 7.740 14.316 -2.497 1.00 65.25 118 ILE A C 1
ATOM 937 O O . ILE A 1 118 ? 7.473 13.622 -3.472 1.00 65.25 118 ILE A O 1
ATOM 941 N N . ARG A 1 119 ? 7.213 15.540 -2.338 1.00 60.47 119 ARG A N 1
ATOM 942 C CA . ARG A 1 119 ? 6.300 16.158 -3.313 1.00 60.47 119 ARG A CA 1
ATOM 943 C C . ARG A 1 119 ? 6.993 16.475 -4.636 1.00 60.47 119 ARG A C 1
ATOM 945 O O . ARG A 1 119 ? 6.377 16.290 -5.674 1.00 60.47 119 ARG A O 1
ATOM 952 N N . SER A 1 120 ? 8.243 16.925 -4.581 1.00 58.84 120 SER A N 1
ATOM 953 C CA . SER A 1 120 ? 9.056 17.223 -5.763 1.00 58.84 120 SER A CA 1
ATOM 954 C C . SER A 1 120 ? 9.338 15.943 -6.554 1.00 58.84 120 SER A C 1
ATOM 956 O O . SER A 1 120 ? 9.050 15.889 -7.740 1.00 58.84 120 SER A O 1
ATOM 958 N N . LEU A 1 121 ? 9.732 14.862 -5.869 1.00 59.62 121 LEU A N 1
ATOM 959 C CA . LEU A 1 121 ? 9.930 13.553 -6.512 1.00 59.62 121 LEU A CA 1
ATOM 960 C C . LEU A 1 121 ? 8.651 12.985 -7.133 1.00 59.62 121 LEU A C 1
ATOM 962 O O . LEU A 1 121 ? 8.692 12.376 -8.195 1.00 59.62 121 LEU A O 1
ATOM 966 N N . ALA A 1 122 ? 7.508 13.167 -6.470 1.00 58.03 122 ALA A N 1
ATOM 967 C CA . ALA A 1 122 ? 6.228 12.690 -6.984 1.00 58.03 122 ALA A CA 1
ATOM 968 C C . ALA A 1 122 ? 5.789 13.427 -8.265 1.00 58.03 122 ALA A C 1
ATOM 970 O O . ALA A 1 122 ? 5.054 12.855 -9.065 1.00 58.03 122 ALA A O 1
ATOM 971 N N . LEU A 1 123 ? 6.230 14.675 -8.456 1.00 55.03 123 LEU A N 1
ATOM 972 C CA . LEU A 1 123 ? 5.985 15.458 -9.670 1.00 55.03 123 LEU A CA 1
ATOM 973 C C . LEU A 1 123 ? 6.914 15.033 -10.816 1.00 55.03 123 LEU A C 1
ATOM 975 O O . LEU A 1 123 ? 6.440 14.877 -11.939 1.00 55.03 123 LEU A O 1
ATOM 979 N N . ASP A 1 124 ? 8.193 14.780 -10.529 1.00 50.94 124 ASP A N 1
ATOM 980 C CA . ASP A 1 124 ? 9.180 14.389 -11.549 1.00 50.94 124 ASP A CA 1
ATOM 981 C C . ASP A 1 124 ? 8.977 12.951 -12.061 1.00 50.94 124 ASP A C 1
ATOM 983 O O . ASP A 1 124 ? 9.253 12.659 -13.221 1.00 50.94 124 ASP A O 1
ATOM 987 N N . LEU A 1 125 ? 8.422 12.056 -11.235 1.00 52.41 125 LEU A N 1
ATOM 988 C CA . LEU A 1 125 ? 8.108 10.665 -11.601 1.00 52.41 125 LEU A CA 1
ATOM 989 C C . LEU A 1 125 ? 6.768 10.496 -12.351 1.00 52.41 125 LEU A C 1
ATOM 991 O O . LEU A 1 125 ? 6.215 9.399 -12.392 1.00 52.41 125 LEU A O 1
ATOM 995 N N . GLY A 1 126 ? 6.231 11.560 -12.958 1.00 44.19 126 GLY A N 1
ATOM 996 C CA . GLY A 1 126 ? 5.138 11.440 -13.929 1.00 44.19 126 GLY A CA 1
ATOM 997 C C . GLY A 1 126 ? 3.715 11.459 -13.362 1.00 44.19 126 GLY A C 1
ATOM 998 O O . GLY A 1 126 ? 2.781 11.052 -14.055 1.00 44.19 126 GLY A O 1
ATOM 999 N N . ILE A 1 127 ? 3.482 11.995 -12.157 1.00 46.06 127 ILE A N 1
ATOM 1000 C CA . ILE A 1 127 ? 2.122 12.418 -11.783 1.00 46.06 127 ILE A CA 1
ATOM 1001 C C . ILE A 1 127 ? 1.827 13.725 -12.530 1.00 46.06 127 ILE A C 1
ATOM 1003 O O . ILE A 1 127 ? 2.042 14.822 -12.018 1.00 46.06 127 ILE A O 1
ATOM 1007 N N . SER A 1 128 ? 1.363 13.596 -13.776 1.00 36.31 128 SER A N 1
ATOM 1008 C CA . SER A 1 128 ? 0.905 14.714 -14.602 1.00 36.31 128 SER A CA 1
ATOM 1009 C C . SER A 1 128 ? -0.067 15.615 -13.803 1.00 36.31 128 SER A C 1
ATOM 1011 O O . SER A 1 128 ? -1.033 15.104 -13.223 1.00 36.31 128 SER A O 1
ATOM 1013 N N . PRO A 1 129 ? 0.135 16.950 -13.758 1.00 41.12 129 PRO A N 1
ATOM 1014 C CA . PRO A 1 129 ? -0.695 17.871 -12.971 1.00 41.12 129 PRO A CA 1
ATOM 1015 C C . PRO A 1 129 ? -2.146 18.027 -13.462 1.00 41.12 129 PRO A C 1
ATOM 1017 O O . PRO A 1 129 ? -2.907 18.795 -12.874 1.00 41.12 129 PRO A O 1
ATOM 1020 N N . GLN A 1 130 ? -2.560 17.350 -14.538 1.00 36.28 130 GLN A N 1
ATOM 1021 C CA . GLN A 1 130 ? -3.827 17.628 -15.225 1.00 36.28 130 GLN A CA 1
ATOM 1022 C C . GLN A 1 130 ? -5.094 16.985 -14.625 1.00 36.28 130 GLN A C 1
ATOM 1024 O O . GLN A 1 130 ? -6.156 17.063 -15.238 1.00 36.28 130 GLN A O 1
ATOM 1029 N N . ALA A 1 131 ? -5.067 16.432 -13.411 1.00 34.47 131 ALA A N 1
ATOM 1030 C CA . ALA A 1 131 ? -6.295 16.003 -12.732 1.00 34.47 131 ALA A CA 1
ATOM 1031 C C . ALA A 1 131 ? -6.445 16.660 -11.353 1.00 34.47 131 ALA A C 1
ATOM 1033 O O . ALA A 1 131 ? -6.165 16.060 -10.320 1.00 34.47 131 ALA A O 1
ATOM 1034 N N . ASN A 1 132 ? -6.950 17.897 -11.358 1.00 34.97 132 ASN A N 1
ATOM 1035 C CA . ASN A 1 132 ? -7.664 18.520 -10.239 1.00 34.97 132 ASN A CA 1
ATOM 1036 C C . ASN A 1 132 ? -6.976 18.415 -8.866 1.00 34.97 132 ASN A C 1
ATOM 1038 O O . ASN A 1 132 ? -7.546 17.885 -7.908 1.00 34.97 132 ASN A O 1
ATOM 1042 N N . ILE A 1 133 ? -5.789 19.008 -8.721 1.00 32.88 133 ILE A N 1
ATOM 1043 C CA . ILE A 1 133 ? -5.331 19.451 -7.399 1.00 32.88 133 ILE A CA 1
ATOM 1044 C C . ILE A 1 133 ? -6.050 20.770 -7.096 1.00 32.88 133 ILE A C 1
ATOM 1046 O O . ILE A 1 133 ? -5.492 21.855 -7.223 1.00 32.88 133 ILE A O 1
ATOM 1050 N N . VAL A 1 134 ? -7.320 20.679 -6.696 1.00 29.59 134 VAL A N 1
ATOM 1051 C CA . VAL A 1 134 ? -7.941 21.767 -5.940 1.00 29.59 134 VAL A CA 1
ATOM 1052 C C . VAL A 1 134 ? -7.357 21.681 -4.535 1.00 29.59 134 VAL A C 1
ATOM 1054 O O . VAL A 1 134 ? -7.792 20.890 -3.697 1.00 29.59 134 VAL A O 1
ATOM 1057 N N . ALA A 1 135 ? -6.321 22.477 -4.290 1.00 29.52 135 ALA A N 1
ATOM 1058 C CA . ALA A 1 135 ? -5.962 22.862 -2.941 1.00 29.52 135 ALA A CA 1
ATOM 1059 C C . ALA A 1 135 ? -7.101 23.743 -2.406 1.00 29.52 135 ALA A C 1
ATOM 1061 O O . ALA A 1 135 ? -7.135 24.942 -2.659 1.00 29.52 135 ALA A O 1
ATOM 1062 N N . LEU A 1 136 ? -8.061 23.149 -1.692 1.00 29.38 136 LEU A N 1
ATOM 1063 C CA . LEU A 1 136 ? -8.915 23.914 -0.784 1.00 29.38 136 LEU A CA 1
ATOM 1064 C C . LEU A 1 136 ? -8.043 24.311 0.411 1.00 29.38 136 LEU A C 1
ATOM 1066 O O . LEU A 1 136 ? -7.903 23.561 1.377 1.00 29.38 136 LEU A O 1
ATOM 1070 N N . GLY A 1 137 ? -7.370 25.450 0.264 1.00 25.47 137 GLY A N 1
ATOM 1071 C CA . GLY A 1 137 ? -6.709 26.174 1.336 1.00 25.47 137 GLY A CA 1
ATOM 1072 C C . GLY A 1 137 ? -7.622 27.292 1.829 1.00 25.47 137 GLY A C 1
ATOM 1073 O O . GLY A 1 137 ? -7.907 28.200 1.057 1.00 25.47 137 GLY A O 1
ATOM 1074 N N . ASN A 1 138 ? -8.001 27.159 3.105 1.00 29.27 138 ASN A N 1
ATOM 1075 C CA . ASN A 1 138 ? -8.684 28.077 4.030 1.00 29.27 138 ASN A CA 1
ATOM 1076 C C . ASN A 1 138 ? -10.038 28.665 3.625 1.00 29.27 138 ASN A C 1
ATOM 1078 O O . ASN A 1 138 ? -10.081 29.612 2.816 1.00 29.27 138 ASN A O 1
#